Protein AF-A0A965W3B5-F1 (afdb_monomer)

Radius of gyration: 11.86 Å; Cα contacts (8 Å, |Δi|>4): 98; chains: 1; bounding box: 24×20×32 Å

pLDDT: mean 90.49, std 6.4, range [72.25, 97.38]

Solvent-accessible surface area (backbone atoms only — not comparable to full-atom values): 3554 Å² total; per-residue (Å²): 120,42,83,76,48,78,42,85,50,102,64,36,38,38,40,36,30,39,31,91,86,42,90,69,44,30,31,40,39,33,40,36,40,79,91,46,98,62,58,52,76,47,70,30,41,72,71,54,49,54,50,48,52,48,55,34,43,77,67,67,73,100

Mean predicted aligned error: 3.94 Å

Sequence (62 aa):
MTLLRTLELEYDLVEIHYNALLKNKPYLVRVFNYNYNEPEELRLEQNEIDNLYKILKDRNLL

Foldseek 3Di:
DAWPDWFDDPFKIWTWDADPVDPPQRIWIWIGGNVDPGTDIDGDDPVRVVVVVVVCVVVVSD

Secondary structure (DSSP, 8-state):
-EEEEEEE-SSEEEEEEE-TT-SS--EEEEEEETT-SS-EEEEE-HHHHHHHHHHHHHTT--

Nearest PDB structures (foldseek):
  3k44-assembly4_D  TM=4.909E-01  e=2.693E+00  Drosophila melanogaster
  3k44-assembly1_A  TM=4.409E-01  e=1.698E+00  Drosophila melanogaster
  3dcx-assembly1_A  TM=5.334E-01  e=4.031E+00  Shewanella loihica PV-4
  2hu4-assembly1_C  TM=4.554E-01  e=6.392E+00  Influenza A virus
  3ckz-assembly1_A  TM=4.632E-01  e=7.173E+00  Influenza A virus (A/Viet Nam/1203/2004(H5N1))

Structure (mmCIF, N/CA/C/O backbone):
data_AF-A0A965W3B5-F1
#
_entry.id   AF-A0A965W3B5-F1
#
loop_
_atom_site.group_PDB
_atom_site.id
_atom_site.type_symbol
_atom_site.label_atom_id
_atom_site.label_alt_id
_atom_site.label_comp_id
_atom_site.label_asym_id
_atom_site.label_entity_id
_atom_site.label_seq_id
_atom_site.pdbx_PDB_ins_code
_atom_site.Cartn_x
_atom_site.Cartn_y
_atom_site.Cartn_z
_atom_site.occupancy
_atom_site.B_iso_or_equiv
_atom_site.auth_seq_id
_atom_site.auth_comp_id
_atom_site.auth_asym_id
_atom_site.auth_atom_id
_atom_site.pdbx_PDB_model_num
ATOM 1 N N . MET A 1 1 ? -0.855 -11.290 8.383 1.00 79.44 1 MET A N 1
ATOM 2 C CA . MET A 1 1 ? -0.650 -10.163 7.451 1.00 79.44 1 MET A CA 1
ATOM 3 C C . MET A 1 1 ? -1.294 -10.555 6.139 1.00 79.44 1 MET A C 1
ATOM 5 O O . MET A 1 1 ? -1.147 -11.710 5.758 1.00 79.44 1 MET A O 1
ATOM 9 N N . THR A 1 2 ? -2.045 -9.651 5.521 1.00 93.56 2 THR A N 1
ATOM 10 C CA . THR A 1 2 ? -2.865 -9.946 4.338 1.00 93.56 2 THR A CA 1
ATOM 11 C C . THR A 1 2 ? -2.461 -9.022 3.200 1.00 93.56 2 THR A C 1
ATOM 13 O O . THR A 1 2 ? -2.516 -7.807 3.379 1.00 93.56 2 THR A O 1
ATOM 16 N N . LEU A 1 3 ? -2.082 -9.577 2.047 1.00 93.69 3 LEU A N 1
ATOM 17 C CA . LEU A 1 3 ? -1.869 -8.804 0.823 1.00 93.69 3 LEU A CA 1
ATOM 18 C C . LEU A 1 3 ? -3.221 -8.267 0.339 1.00 93.69 3 LEU A C 1
ATOM 20 O O . LEU A 1 3 ? -4.144 -9.040 0.086 1.00 93.69 3 LEU A O 1
ATOM 24 N N . LEU A 1 4 ? -3.347 -6.947 0.250 1.00 92.19 4 LEU A N 1
ATOM 25 C CA . LEU A 1 4 ? -4.553 -6.275 -0.233 1.00 92.19 4 LEU A CA 1
ATOM 26 C C . LEU A 1 4 ? -4.480 -5.981 -1.729 1.00 92.19 4 LEU A C 1
ATOM 28 O O . LEU A 1 4 ? -5.499 -6.040 -2.420 1.00 92.19 4 LEU A O 1
ATOM 32 N N . ARG A 1 5 ? -3.294 -5.608 -2.220 1.00 89.81 5 ARG A N 1
ATOM 33 C CA . ARG A 1 5 ? -3.106 -5.188 -3.607 1.00 89.81 5 ARG A CA 1
ATOM 34 C C . ARG A 1 5 ? -1.650 -5.299 -4.03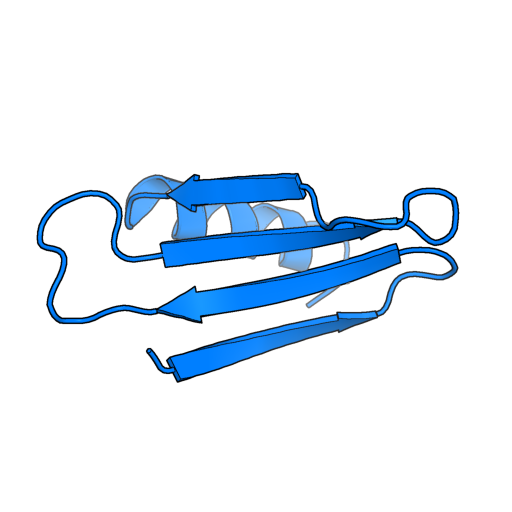7 1.00 89.81 5 ARG A C 1
ATOM 36 O O . ARG A 1 5 ? -0.751 -5.057 -3.236 1.00 89.81 5 ARG A O 1
ATOM 43 N N . THR A 1 6 ? -1.474 -5.576 -5.320 1.00 92.31 6 THR A N 1
ATOM 44 C CA . THR A 1 6 ? -0.206 -5.505 -6.040 1.00 92.31 6 THR A CA 1
ATOM 45 C C . THR A 1 6 ? -0.381 -4.547 -7.213 1.00 92.31 6 THR A C 1
ATOM 47 O O . THR A 1 6 ? -1.417 -4.578 -7.879 1.00 92.31 6 THR A O 1
ATOM 50 N N . LEU A 1 7 ? 0.596 -3.675 -7.427 1.00 90.62 7 LEU A N 1
ATOM 51 C CA . LEU A 1 7 ? 0.666 -2.750 -8.551 1.00 90.62 7 LEU A CA 1
ATOM 52 C C . LEU A 1 7 ? 1.939 -3.056 -9.320 1.00 90.62 7 LEU A C 1
ATOM 54 O O . LEU A 1 7 ? 3.035 -2.938 -8.775 1.00 90.62 7 LEU A O 1
ATOM 58 N N . GLU A 1 8 ? 1.770 -3.448 -10.572 1.00 88.88 8 GLU A N 1
ATOM 59 C CA . GLU A 1 8 ? 2.870 -3.655 -11.502 1.00 88.88 8 GLU A CA 1
ATOM 60 C C . GLU A 1 8 ? 3.077 -2.362 -12.288 1.00 88.88 8 GLU A C 1
ATOM 62 O O . GLU A 1 8 ? 2.186 -1.887 -12.994 1.00 88.88 8 GLU A O 1
ATOM 67 N N . LEU A 1 9 ? 4.249 -1.767 -12.113 1.00 84.12 9 LEU A N 1
ATOM 68 C CA . LEU A 1 9 ? 4.764 -0.683 -12.933 1.00 84.12 9 LEU A CA 1
ATOM 69 C C . LEU A 1 9 ? 5.829 -1.271 -13.867 1.00 84.12 9 LEU A C 1
ATOM 71 O O . LEU A 1 9 ? 6.307 -2.381 -13.655 1.00 84.12 9 LEU A O 1
ATOM 75 N N . GLU A 1 10 ? 6.219 -0.529 -14.902 1.00 81.75 10 GLU A N 1
ATOM 76 C CA . GLU A 1 10 ? 7.111 -1.036 -15.961 1.00 81.75 10 GLU A CA 1
ATOM 77 C C . GLU A 1 10 ? 8.429 -1.634 -15.426 1.00 81.75 10 GLU A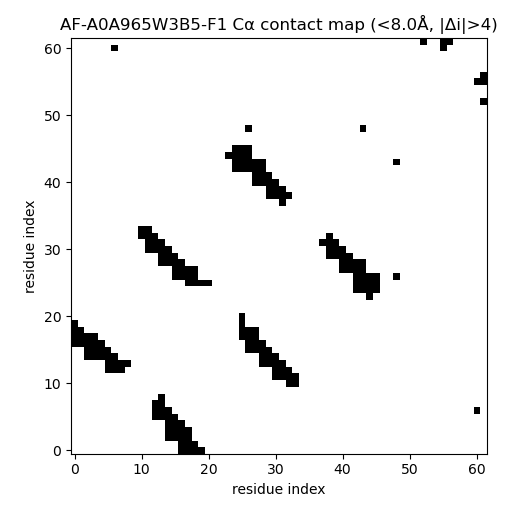 C 1
ATOM 79 O O . GLU A 1 10 ? 8.927 -2.612 -15.980 1.00 81.75 10 GLU A O 1
ATOM 84 N N . TYR A 1 11 ? 8.954 -1.094 -14.319 1.00 83.56 11 TYR A N 1
ATOM 85 C CA . TYR A 1 11 ? 10.200 -1.548 -13.684 1.00 83.56 11 TYR A CA 1
ATOM 86 C C . TYR A 1 11 ? 10.095 -1.740 -12.167 1.00 83.56 11 TYR A C 1
ATOM 88 O O . TYR A 1 11 ? 11.078 -2.116 -11.528 1.00 83.56 11 TYR A O 1
ATOM 96 N N . ASP A 1 12 ? 8.924 -1.485 -11.586 1.00 86.25 12 ASP A N 1
ATOM 97 C CA . ASP A 1 12 ? 8.727 -1.498 -10.140 1.00 86.25 12 ASP A CA 1
ATOM 98 C C . ASP A 1 12 ? 7.477 -2.307 -9.782 1.00 86.25 12 ASP A C 1
ATOM 100 O O . ASP A 1 12 ? 6.486 -2.318 -10.510 1.00 86.25 12 ASP A O 1
ATOM 104 N N . LEU A 1 13 ? 7.500 -2.959 -8.625 1.00 90.62 13 LEU A N 1
ATOM 105 C CA . LEU A 1 13 ? 6.350 -3.646 -8.049 1.00 90.62 13 LEU A CA 1
ATOM 106 C C . LEU A 1 13 ? 6.013 -2.985 -6.719 1.00 90.62 13 LEU A C 1
ATOM 108 O O . LEU A 1 13 ? 6.885 -2.822 -5.869 1.00 90.62 13 LEU A O 1
ATOM 112 N N . VAL A 1 14 ? 4.750 -2.634 -6.502 1.00 92.00 14 VAL A N 1
ATOM 113 C CA . VAL A 1 14 ? 4.291 -2.138 -5.202 1.00 92.00 14 VAL A CA 1
ATOM 114 C C . VAL A 1 14 ? 3.289 -3.111 -4.610 1.00 92.00 14 VAL A C 1
ATOM 116 O O . VAL A 1 14 ? 2.242 -3.371 -5.197 1.00 92.00 14 VAL A O 1
ATOM 119 N N . GLU A 1 15 ? 3.575 -3.620 -3.418 1.00 94.50 15 GLU A N 1
ATOM 120 C CA . GLU A 1 15 ? 2.641 -4.432 -2.644 1.00 94.50 15 GLU A CA 1
ATOM 121 C C . GLU A 1 15 ? 2.093 -3.646 -1.458 1.00 94.50 15 GLU A C 1
ATOM 123 O O . GLU A 1 15 ? 2.834 -2.997 -0.721 1.00 94.50 15 GLU A O 1
ATOM 128 N N . ILE A 1 16 ? 0.789 -3.758 -1.223 1.00 94.69 16 ILE A N 1
ATOM 129 C CA . ILE A 1 16 ? 0.120 -3.177 -0.062 1.00 94.69 16 ILE A CA 1
ATOM 130 C C . ILE A 1 16 ? -0.418 -4.317 0.791 1.00 94.69 16 ILE A C 1
ATOM 132 O O . ILE A 1 16 ? -1.287 -5.078 0.365 1.00 94.69 16 ILE A O 1
ATOM 136 N N . HIS A 1 17 ? 0.065 -4.406 2.023 1.00 96.38 17 HIS A N 1
ATOM 137 C CA . HIS A 1 17 ? -0.329 -5.404 3.008 1.00 96.38 17 HIS A CA 1
ATOM 138 C C . HIS A 1 17 ? -1.032 -4.752 4.193 1.00 96.38 17 HIS A C 1
ATOM 140 O O . HIS A 1 17 ? -0.721 -3.627 4.572 1.00 96.38 17 HIS A O 1
ATOM 146 N N . TYR A 1 18 ? -1.936 -5.485 4.834 1.00 96.19 18 TYR A N 1
ATOM 147 C CA . TYR A 1 18 ? -2.625 -5.057 6.046 1.00 96.19 18 TYR A CA 1
ATOM 148 C C . TYR A 1 18 ? -2.370 -6.013 7.210 1.00 96.19 18 TYR A C 1
ATOM 150 O O . TYR A 1 18 ? -2.380 -7.242 7.067 1.00 96.19 18 TYR A O 1
ATOM 158 N N . ASN A 1 19 ? -2.144 -5.442 8.391 1.00 95.75 19 ASN A N 1
ATOM 159 C CA . ASN A 1 19 ? -1.980 -6.173 9.635 1.00 95.75 19 ASN A CA 1
ATOM 160 C C . ASN A 1 19 ? -2.977 -5.685 10.694 1.00 95.75 19 ASN A C 1
ATOM 162 O O . ASN A 1 19 ? -2.735 -4.693 11.375 1.00 95.75 19 ASN A O 1
ATOM 166 N N . ALA A 1 20 ? -4.052 -6.452 10.884 1.00 93.75 20 ALA A N 1
ATOM 167 C CA . ALA A 1 20 ? -5.105 -6.165 11.860 1.00 93.75 20 ALA A CA 1
ATOM 168 C C . ALA A 1 20 ? -4.628 -6.151 13.328 1.00 93.75 20 ALA A C 1
ATOM 170 O O . ALA A 1 20 ? -5.331 -5.638 14.194 1.00 93.75 20 ALA A O 1
ATOM 171 N N . LEU A 1 21 ? -3.453 -6.721 13.631 1.00 95.00 21 LEU A N 1
ATOM 172 C CA . LEU A 1 21 ? -2.900 -6.731 14.991 1.00 95.00 21 LEU A CA 1
ATOM 173 C C . LEU A 1 21 ? -2.242 -5.398 15.371 1.00 95.00 21 LEU A C 1
ATOM 175 O O . LEU A 1 21 ? -2.041 -5.125 16.554 1.00 95.00 21 LEU A O 1
ATOM 179 N N . LEU A 1 22 ? -1.895 -4.567 14.386 1.00 92.19 22 LEU A N 1
ATOM 180 C CA . LEU A 1 22 ? -1.284 -3.265 14.619 1.00 92.19 22 LEU A CA 1
ATOM 181 C C . LEU A 1 22 ? -2.374 -2.200 14.716 1.00 92.19 22 LEU A C 1
ATOM 183 O O . LEU A 1 22 ? -3.113 -1.966 13.769 1.00 92.19 22 LEU A O 1
ATOM 187 N N . LYS A 1 23 ? -2.464 -1.529 15.867 1.00 90.00 23 LYS A N 1
ATOM 188 C CA . LYS A 1 23 ? -3.412 -0.417 16.055 1.00 9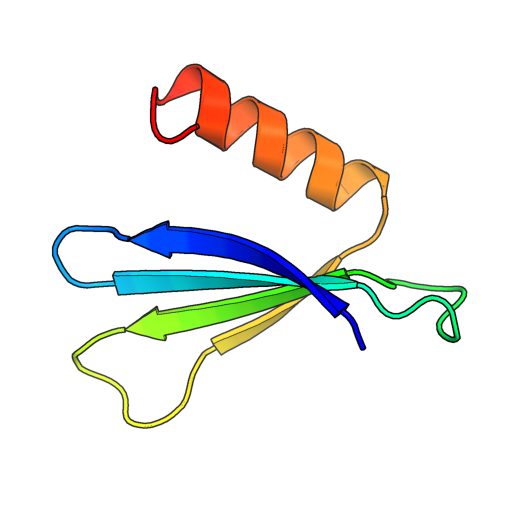0.00 23 LYS A CA 1
ATOM 189 C C . LYS A 1 23 ? -2.936 0.879 15.396 1.00 90.00 23 LYS A C 1
ATOM 191 O O . LYS A 1 23 ? -3.758 1.657 14.932 1.00 90.00 23 LYS A O 1
ATOM 196 N N . ASN A 1 24 ? -1.620 1.071 15.324 1.00 92.94 24 ASN A N 1
ATOM 197 C CA . ASN A 1 24 ? -0.988 2.221 14.687 1.00 92.94 24 ASN A CA 1
ATOM 198 C C . ASN A 1 24 ? -0.263 1.748 13.430 1.00 92.94 24 ASN A C 1
ATOM 200 O O . ASN A 1 24 ? 0.476 0.763 13.481 1.00 92.94 24 ASN A O 1
ATOM 204 N N . LYS A 1 25 ? -0.474 2.460 12.321 1.00 95.50 25 LYS A N 1
ATOM 205 C CA . LYS A 1 25 ? 0.118 2.164 11.011 1.00 95.50 25 LYS A CA 1
ATOM 206 C C . LYS A 1 25 ? -0.035 0.694 10.558 1.00 95.50 25 LYS A C 1
ATOM 208 O O . LYS A 1 25 ? 0.967 -0.010 10.372 1.00 95.50 25 LYS A O 1
ATOM 213 N N . PRO A 1 26 ? -1.281 0.195 10.413 1.00 97.00 26 PRO A N 1
ATOM 214 C CA . PRO A 1 26 ? -1.535 -1.209 10.091 1.00 97.00 26 PRO A CA 1
ATOM 215 C C . PRO A 1 26 ? -1.196 -1.588 8.648 1.00 97.00 26 PRO A C 1
ATOM 217 O O . PRO A 1 26 ? -1.093 -2.780 8.350 1.00 97.00 26 PRO A O 1
ATOM 220 N N . TYR A 1 27 ? -1.028 -0.609 7.759 1.00 97.38 27 TYR A N 1
ATOM 221 C CA . TYR A 1 27 ? -0.695 -0.842 6.361 1.00 97.38 27 TYR A CA 1
ATOM 222 C C . TYR A 1 27 ? 0.818 -0.878 6.179 1.00 97.38 27 TYR A C 1
ATOM 224 O O . TYR A 1 27 ? 1.527 -0.016 6.692 1.00 97.38 27 TYR A O 1
ATOM 232 N N . LEU A 1 28 ? 1.309 -1.876 5.454 1.00 97.12 28 LEU A N 1
ATOM 233 C CA . LEU A 1 28 ? 2.697 -1.988 5.022 1.00 97.12 28 LEU A CA 1
ATOM 234 C C . LEU A 1 28 ? 2.725 -1.8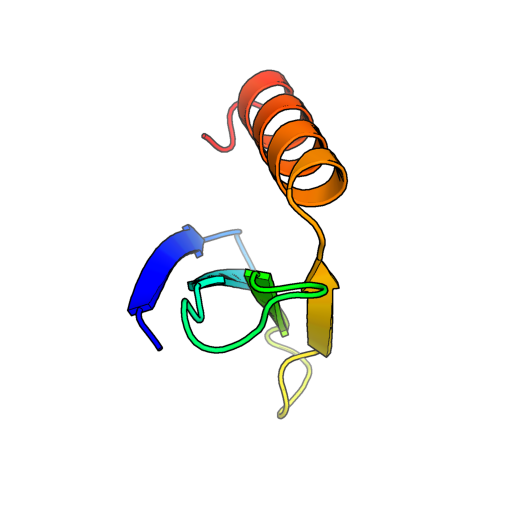99 3.498 1.00 97.12 28 LEU A C 1
ATOM 236 O O . LEU A 1 28 ? 2.194 -2.779 2.823 1.00 97.12 28 LEU A O 1
ATOM 240 N N . VAL A 1 29 ? 3.340 -0.847 2.977 1.00 95.56 29 VAL A N 1
ATOM 241 C CA . VAL A 1 29 ? 3.619 -0.671 1.554 1.00 95.56 29 VAL A CA 1
ATOM 242 C C . VAL A 1 29 ? 5.052 -1.114 1.302 1.00 95.56 29 VAL A C 1
ATOM 244 O O . VAL A 1 29 ? 5.957 -0.676 2.009 1.00 95.56 29 VAL A O 1
ATOM 247 N N . ARG A 1 30 ? 5.248 -1.997 0.327 1.00 94.81 30 ARG A N 1
ATOM 248 C CA . ARG A 1 30 ? 6.557 -2.523 -0.069 1.00 94.81 30 ARG A CA 1
ATOM 249 C C . ARG A 1 30 ? 6.790 -2.159 -1.523 1.00 94.81 30 ARG A C 1
ATOM 251 O O . ARG A 1 30 ? 5.970 -2.519 -2.363 1.00 94.81 30 ARG A O 1
ATOM 258 N N . VAL A 1 31 ? 7.867 -1.441 -1.805 1.00 92.31 31 VAL A N 1
ATOM 259 C CA . VAL A 1 31 ? 8.250 -1.018 -3.154 1.00 92.31 31 VAL A CA 1
ATOM 260 C C . VAL A 1 31 ? 9.477 -1.815 -3.562 1.00 92.31 31 VAL A C 1
ATOM 262 O O . VAL A 1 31 ? 10.558 -1.632 -3.011 1.00 92.31 31 VAL A O 1
ATOM 265 N N . PHE A 1 32 ? 9.305 -2.719 -4.515 1.00 91.44 32 PHE A N 1
ATOM 266 C CA . PHE A 1 32 ? 10.385 -3.481 -5.116 1.00 91.44 32 PHE A CA 1
ATOM 267 C C . PHE A 1 32 ? 10.812 -2.754 -6.380 1.00 91.44 32 PHE A C 1
ATOM 269 O O . PHE A 1 32 ? 10.041 -2.658 -7.333 1.00 91.44 32 PHE A O 1
ATOM 276 N N . ASN A 1 33 ? 12.037 -2.249 -6.381 1.00 86.25 33 ASN A N 1
ATOM 277 C CA . ASN A 1 33 ? 12.645 -1.665 -7.563 1.00 86.25 33 ASN A CA 1
ATOM 278 C C . ASN A 1 33 ? 13.571 -2.700 -8.197 1.00 86.25 33 ASN A C 1
ATOM 280 O O . ASN A 1 33 ? 14.365 -3.320 -7.492 1.00 86.25 33 ASN A O 1
ATOM 284 N N . TYR A 1 34 ? 13.501 -2.867 -9.517 1.00 75.06 34 TYR A N 1
ATOM 285 C CA . TYR A 1 34 ? 14.311 -3.847 -10.248 1.00 75.06 34 TYR A CA 1
ATOM 286 C C . TYR A 1 34 ? 15.827 -3.728 -9.990 1.00 75.06 34 TYR A C 1
ATOM 288 O O . TYR A 1 34 ? 16.561 -4.708 -10.099 1.00 75.06 34 TYR A O 1
ATOM 296 N N . ASN A 1 35 ? 16.307 -2.537 -9.622 1.00 78.50 35 ASN A N 1
ATOM 297 C CA . ASN A 1 35 ? 17.722 -2.274 -9.366 1.00 78.50 35 ASN A CA 1
ATOM 298 C C . ASN A 1 35 ? 18.168 -2.569 -7.923 1.00 78.50 35 ASN A C 1
ATOM 300 O O . ASN A 1 35 ? 19.366 -2.512 -7.644 1.00 78.50 35 ASN A O 1
ATOM 304 N N . TYR A 1 36 ? 17.243 -2.864 -7.005 1.00 73.94 36 TYR A N 1
ATOM 305 C CA . TYR A 1 36 ? 17.540 -3.074 -5.588 1.00 73.94 36 TYR A CA 1
ATOM 306 C C . TYR A 1 36 ? 17.109 -4.473 -5.141 1.00 73.94 36 TYR A C 1
ATOM 308 O O . TYR A 1 36 ? 16.003 -4.926 -5.413 1.00 73.94 36 TYR A O 1
ATOM 316 N N . ASN A 1 37 ? 17.993 -5.163 -4.417 1.00 73.81 37 ASN A N 1
ATOM 317 C CA . ASN A 1 37 ? 17.731 -6.529 -3.951 1.00 73.81 37 ASN A CA 1
ATOM 318 C C . ASN A 1 37 ? 16.704 -6.598 -2.807 1.00 73.81 37 ASN A C 1
ATOM 320 O O . ASN A 1 37 ? 16.153 -7.669 -2.558 1.00 73.81 37 ASN A O 1
ATOM 324 N N . GLU A 1 38 ? 16.457 -5.490 -2.104 1.00 86.56 38 GLU A N 1
ATOM 325 C CA . GLU A 1 38 ? 15.514 -5.423 -0.986 1.00 86.56 38 GLU A CA 1
ATOM 326 C C . GLU A 1 38 ? 14.437 -4.366 -1.255 1.00 86.56 38 GLU A C 1
ATOM 328 O O . GLU A 1 38 ? 14.762 -3.286 -1.757 1.00 86.56 38 GLU A O 1
ATOM 333 N N . PRO A 1 39 ? 13.162 -4.654 -0.937 1.00 90.50 39 PRO A N 1
ATOM 334 C CA . PRO A 1 39 ? 12.098 -3.680 -1.094 1.00 90.50 39 PRO A CA 1
ATOM 335 C C . PRO A 1 39 ? 12.219 -2.564 -0.061 1.00 90.50 39 PRO A C 1
ATOM 337 O O . PRO A 1 39 ? 12.482 -2.812 1.117 1.00 90.50 39 PRO A O 1
ATOM 340 N N . GLU A 1 40 ? 11.919 -1.342 -0.480 1.00 93.06 40 GLU A N 1
ATOM 341 C CA . GLU A 1 40 ? 11.679 -0.258 0.462 1.00 93.06 40 GLU A CA 1
ATOM 342 C C . GLU A 1 40 ? 10.337 -0.480 1.161 1.00 93.06 40 GLU A C 1
ATOM 344 O O . GLU A 1 40 ? 9.316 -0.741 0.521 1.00 93.06 40 GLU A O 1
ATOM 349 N N . GLU A 1 41 ? 10.331 -0.374 2.488 1.00 95.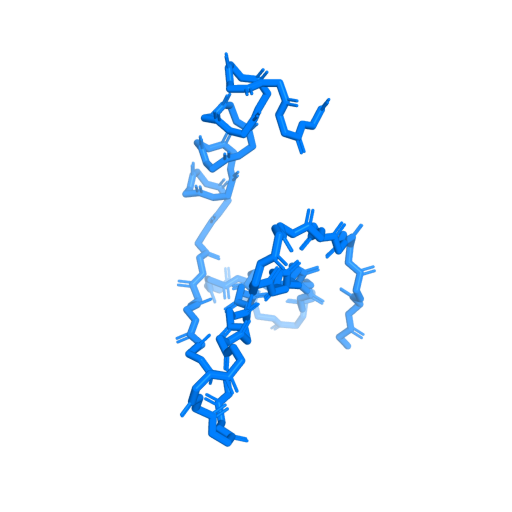00 41 GLU A N 1
ATOM 350 C CA . GLU A 1 41 ? 9.150 -0.633 3.304 1.00 95.00 41 GLU A CA 1
ATOM 351 C C . GLU A 1 41 ? 8.680 0.629 4.028 1.00 95.00 41 GLU A C 1
ATOM 35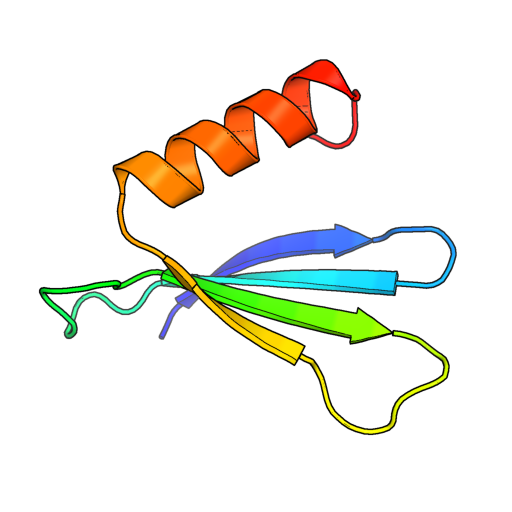3 O O . GLU A 1 41 ? 9.431 1.273 4.762 1.00 95.00 41 GLU A O 1
ATOM 358 N N . LEU A 1 42 ? 7.397 0.951 3.875 1.00 95.25 42 LEU A N 1
ATOM 359 C CA . LEU A 1 42 ? 6.760 2.087 4.527 1.00 95.25 42 LEU A CA 1
ATOM 360 C C . LEU A 1 42 ? 5.492 1.645 5.251 1.00 95.25 42 LEU A C 1
ATOM 362 O O . LEU A 1 42 ? 4.636 0.957 4.694 1.00 95.25 42 LEU A O 1
ATOM 366 N N . ARG A 1 43 ? 5.344 2.072 6.508 1.00 96.06 43 ARG A N 1
ATOM 367 C CA . ARG A 1 43 ? 4.130 1.827 7.291 1.00 96.06 43 ARG A CA 1
ATOM 368 C C . ARG A 1 43 ? 3.223 3.047 7.300 1.00 96.06 43 ARG A C 1
ATOM 370 O O . ARG A 1 43 ? 3.677 4.133 7.661 1.00 96.06 43 ARG A O 1
ATOM 377 N N . LEU A 1 44 ? 1.952 2.828 6.974 1.00 96.44 44 LEU A N 1
ATOM 378 C CA . LEU A 1 44 ? 0.951 3.873 6.786 1.00 96.44 44 LEU A CA 1
ATOM 379 C C . LEU A 1 44 ? -0.262 3.690 7.703 1.00 96.44 44 LEU A C 1
ATOM 381 O O . LEU A 1 44 ? -0.703 2.568 7.980 1.00 96.44 44 LEU A O 1
ATOM 385 N N . GLU A 1 45 ? -0.809 4.811 8.160 1.00 96.81 45 GLU A N 1
ATOM 386 C CA . GLU A 1 45 ? -2.125 4.919 8.790 1.00 96.81 45 GLU A CA 1
ATOM 387 C C . GLU A 1 45 ? -3.254 4.923 7.744 1.00 96.81 45 GLU A C 1
ATOM 389 O O . GLU A 1 45 ? -3.022 4.944 6.534 1.00 96.81 45 GLU A O 1
ATOM 394 N N . GLN A 1 46 ? -4.506 4.878 8.211 1.00 94.19 46 GLN A N 1
ATOM 395 C CA . GLN A 1 46 ? -5.681 4.814 7.336 1.00 94.19 46 GLN A CA 1
ATOM 396 C C . GLN A 1 46 ? -5.789 6.029 6.398 1.00 94.19 46 GLN A C 1
ATOM 398 O O . GLN A 1 46 ? -6.010 5.884 5.203 1.00 94.19 46 GLN A O 1
ATOM 403 N N . ASN A 1 47 ? -5.604 7.235 6.927 1.00 96.50 47 ASN A N 1
ATOM 404 C CA . ASN A 1 47 ? -5.653 8.469 6.139 1.00 96.50 47 ASN A CA 1
ATOM 405 C C . ASN A 1 47 ? -4.562 8.514 5.053 1.00 96.50 47 ASN A C 1
ATOM 407 O O . ASN A 1 47 ? -4.810 8.986 3.944 1.00 96.50 47 ASN A O 1
ATOM 411 N N . GLU A 1 48 ? -3.362 8.021 5.359 1.00 96.25 48 GLU A N 1
ATOM 412 C CA . GLU A 1 48 ? -2.243 7.958 4.423 1.00 96.25 48 GLU A CA 1
ATOM 413 C C . GLU A 1 48 ? -2.521 6.958 3.292 1.00 96.25 48 GLU A C 1
ATOM 415 O O . GLU A 1 48 ? -2.307 7.293 2.125 1.00 96.25 48 GLU A O 1
ATOM 420 N N . ILE A 1 49 ? -3.060 5.768 3.603 1.00 94.88 49 ILE A N 1
ATOM 421 C CA . ILE A 1 49 ? -3.411 4.786 2.566 1.00 94.88 49 ILE A CA 1
ATOM 422 C C . ILE A 1 49 ? -4.595 5.250 1.708 1.00 94.88 49 ILE A C 1
ATOM 424 O O . ILE A 1 49 ? -4.587 5.055 0.494 1.00 94.88 49 ILE A O 1
ATOM 428 N N . ASP A 1 50 ? -5.581 5.930 2.298 1.00 95.06 50 ASP A N 1
ATOM 429 C CA . ASP A 1 50 ? -6.713 6.488 1.554 1.00 95.06 50 ASP A CA 1
ATOM 430 C C . ASP A 1 50 ? -6.243 7.560 0.560 1.00 95.06 50 ASP A C 1
ATOM 432 O O . ASP A 1 50 ? -6.709 7.615 -0.582 1.00 95.06 50 ASP A O 1
ATOM 436 N N . ASN A 1 51 ? -5.285 8.398 0.969 1.00 95.75 51 ASN A N 1
ATOM 437 C CA . ASN A 1 51 ? -4.658 9.379 0.085 1.00 95.75 51 ASN A CA 1
ATOM 438 C C . ASN A 1 51 ? -3.833 8.708 -1.017 1.00 95.75 51 ASN A C 1
ATOM 440 O O . ASN A 1 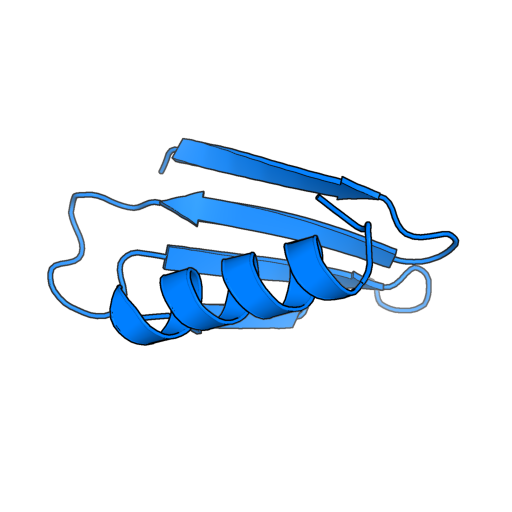51 ? -3.923 9.128 -2.171 1.00 95.75 51 ASN A O 1
ATOM 444 N N . LEU A 1 52 ? -3.084 7.649 -0.694 1.00 91.31 52 LEU A N 1
ATOM 445 C CA . LEU A 1 52 ? -2.364 6.864 -1.695 1.00 91.31 52 LEU A CA 1
ATOM 446 C C . LEU A 1 52 ? -3.330 6.306 -2.749 1.00 91.31 52 LEU A C 1
ATOM 448 O O . LEU A 1 52 ? -3.104 6.495 -3.942 1.00 91.31 52 LEU A O 1
ATOM 452 N N . TYR A 1 53 ? -4.440 5.693 -2.332 1.00 92.19 53 TYR A N 1
ATOM 453 C CA . TYR A 1 53 ? -5.432 5.157 -3.264 1.00 92.19 53 TYR A CA 1
ATOM 454 C C . TYR A 1 53 ? -6.047 6.225 -4.171 1.00 92.19 53 TYR A C 1
ATOM 456 O O . TYR A 1 53 ? -6.251 5.959 -5.355 1.00 92.19 53 TYR A O 1
ATOM 464 N N . LYS A 1 54 ? -6.300 7.436 -3.658 1.00 93.25 54 LYS A N 1
ATOM 465 C CA . LYS A 1 54 ? -6.756 8.561 -4.492 1.00 93.25 54 LYS A CA 1
ATOM 466 C C . LYS A 1 54 ? -5.729 8.920 -5.562 1.00 93.25 54 LYS A C 1
ATOM 468 O O . LYS A 1 54 ? -6.079 8.957 -6.733 1.00 93.25 54 LYS A O 1
ATOM 473 N N . ILE A 1 55 ? -4.463 9.096 -5.177 1.00 90.50 55 ILE A N 1
ATOM 474 C CA . ILE A 1 55 ? -3.380 9.438 -6.114 1.00 90.50 55 ILE A 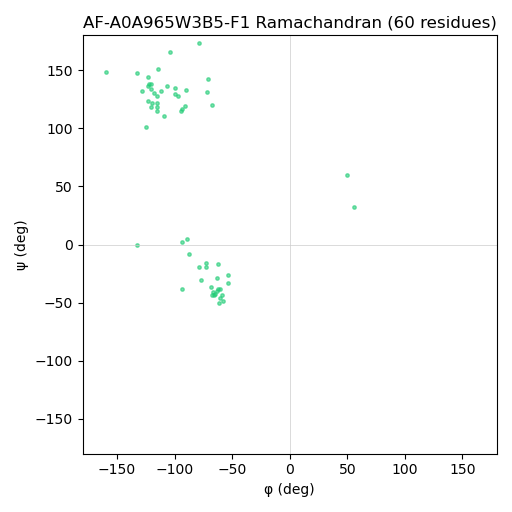CA 1
ATOM 475 C C . ILE A 1 55 ? -3.237 8.369 -7.202 1.00 90.50 55 ILE A C 1
ATOM 477 O O . ILE A 1 55 ? -3.082 8.696 -8.378 1.00 90.50 55 ILE A O 1
ATOM 481 N N . LEU A 1 56 ? -3.290 7.094 -6.818 1.00 87.31 56 LEU A N 1
ATOM 482 C CA . LEU A 1 56 ? -3.175 5.979 -7.755 1.00 87.31 56 LEU A CA 1
ATOM 483 C C . LEU A 1 56 ? -4.350 5.946 -8.741 1.00 87.31 56 LEU A C 1
ATOM 485 O O . LEU A 1 56 ? -4.134 5.779 -9.940 1.00 87.31 56 LEU A O 1
ATOM 489 N N . LYS A 1 57 ? -5.575 6.182 -8.259 1.00 90.00 57 LYS A N 1
ATOM 490 C CA . LYS A 1 57 ? -6.771 6.261 -9.102 1.00 90.00 57 LYS A CA 1
ATOM 491 C C . LYS A 1 57 ? -6.727 7.455 -10.059 1.00 90.00 57 LYS A C 1
ATOM 493 O O . LYS A 1 57 ? -7.010 7.296 -11.241 1.00 90.00 57 LYS A O 1
ATOM 498 N N . ASP A 1 58 ? -6.316 8.626 -9.575 1.00 92.44 58 ASP A N 1
ATOM 499 C CA . ASP A 1 58 ? -6.207 9.847 -10.386 1.00 92.44 58 ASP A CA 1
ATOM 500 C C . ASP A 1 58 ? -5.167 9.703 -11.510 1.00 92.44 58 ASP A C 1
ATOM 502 O O . ASP A 1 58 ? -5.298 10.310 -12.571 1.00 92.44 58 ASP A O 1
ATOM 506 N N . ARG A 1 59 ? -4.144 8.865 -11.299 1.00 87.62 59 ARG A N 1
ATOM 507 C CA . ARG A 1 59 ? -3.120 8.528 -12.301 1.00 87.62 59 ARG A CA 1
ATOM 508 C C . ARG A 1 59 ? -3.481 7.332 -13.183 1.00 87.62 59 ARG A C 1
ATOM 510 O O . ARG A 1 59 ? -2.650 6.922 -13.987 1.00 87.62 59 ARG A O 1
ATOM 517 N N . ASN A 1 60 ? -4.691 6.786 -13.047 1.00 84.12 60 ASN A N 1
ATOM 518 C CA . ASN A 1 60 ? -5.147 5.596 -13.767 1.00 84.12 60 ASN A CA 1
ATOM 519 C C . ASN A 1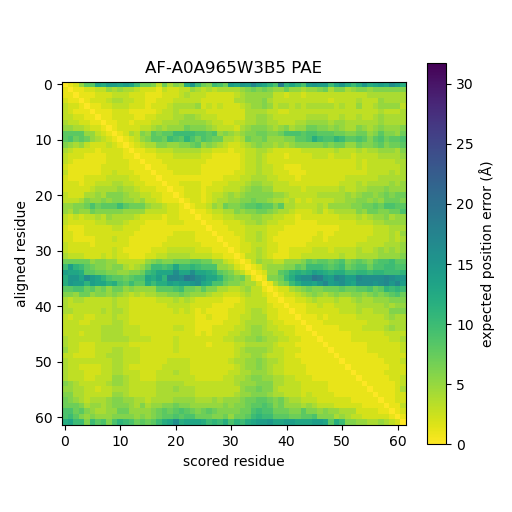 60 ? -4.222 4.376 -13.570 1.00 84.12 60 ASN A C 1
ATOM 521 O O . ASN A 1 60 ? -4.042 3.560 -14.470 1.00 84.12 60 ASN A O 1
ATOM 525 N N . LEU A 1 61 ? -3.615 4.281 -12.383 1.00 78.31 61 LEU A N 1
ATOM 526 C CA . LEU A 1 61 ? -2.829 3.133 -11.921 1.00 78.31 61 LEU A CA 1
ATOM 527 C C . LEU A 1 61 ? -3.697 2.157 -11.103 1.00 78.31 61 LEU A C 1
ATOM 529 O O . LEU A 1 61 ? -3.178 1.198 -10.532 1.00 78.31 61 LEU A O 1
ATOM 533 N N . LEU A 1 62 ? -4.997 2.456 -10.968 1.00 72.25 62 LEU A N 1
ATOM 534 C CA . LEU A 1 62 ? -5.960 1.775 -10.097 1.00 72.25 62 LEU A CA 1
ATOM 535 C C . LEU A 1 62 ? -7.402 1.948 -10.608 1.00 72.25 62 LEU A C 1
ATOM 537 O O . LEU A 1 62 ? -7.592 1.826 -11.833 1.00 72.25 62 LEU A O 1
#